Protein AF-A0A836VDX1-F1 (afdb_monomer)

Solvent-accessible surface area (backbone atoms only — not comparable to full-atom values): 5950 Å² total; per-residue (Å²): 135,83,80,80,76,72,56,68,69,60,54,52,54,52,52,54,51,53,51,50,50,51,52,53,50,52,52,50,53,50,51,51,52,53,52,51,53,61,46,52,55,50,50,53,54,52,50,51,50,51,51,53,50,52,53,51,50,51,52,51,51,50,53,49,49,52,52,50,52,54,53,55,55,39,70,43,74,70,26,41,50,48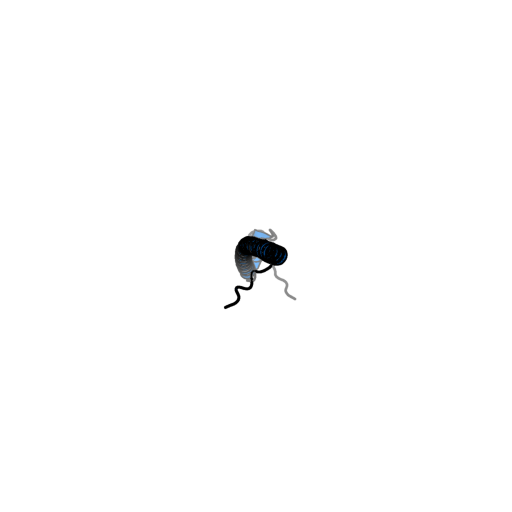,44,35,35,78,75,63,66,73,43,58,99,89,53,86,88,80,86,85,75,133

Sequence (102 aa):
MSEKVLPEHKKRQKMIREVLIGMITLLAIYQAGRSIYGSVERQMFLHQQEIALKQGESQAQEVNKELREGLSSYRSSDGIERLARERLNLAGPDEMIVRIGK

Mean predicted aligned error: 13.66 Å

Structure (mmCIF, N/CA/C/O backbone):
data_AF-A0A836VDX1-F1
#
_entry.id   AF-A0A836VDX1-F1
#
loop_
_atom_site.group_PDB
_atom_site.id
_atom_site.type_symbol
_atom_site.label_atom_id
_atom_site.label_alt_id
_atom_site.label_comp_id
_atom_site.label_asym_id
_atom_site.label_entity_id
_atom_site.label_seq_id
_atom_site.pdbx_PDB_ins_code
_atom_site.Cartn_x
_atom_site.Cartn_y
_atom_site.Cartn_z
_atom_site.occupancy
_atom_site.B_iso_or_equiv
_atom_site.auth_seq_id
_atom_site.auth_comp_id
_atom_site.auth_asym_id
_atom_site.auth_atom_id
_atom_site.pdbx_PDB_model_num
ATOM 1 N N . MET A 1 1 ? 53.972 -0.948 -49.694 1.00 42.31 1 MET A N 1
ATOM 2 C CA . MET A 1 1 ? 52.761 -0.820 -48.852 1.00 42.31 1 MET A CA 1
ATOM 3 C C . MET A 1 1 ? 51.567 -0.731 -49.787 1.00 42.31 1 MET A C 1
ATOM 5 O O . MET A 1 1 ? 51.389 0.297 -50.416 1.00 42.31 1 MET A O 1
ATOM 9 N N . SER A 1 2 ? 50.850 -1.837 -50.003 1.00 43.25 2 SER A N 1
ATOM 10 C CA . SER A 1 2 ? 49.717 -1.866 -50.937 1.00 43.25 2 SER A CA 1
ATOM 11 C C . SER A 1 2 ? 48.463 -1.427 -50.188 1.00 43.25 2 SER A C 1
ATOM 13 O O . SER A 1 2 ? 47.970 -2.141 -49.311 1.00 43.25 2 SER A O 1
ATOM 15 N N . GLU A 1 3 ? 48.011 -0.212 -50.479 1.00 54.34 3 GLU A N 1
ATOM 16 C CA . GLU A 1 3 ? 46.764 0.345 -49.978 1.00 54.34 3 GLU A CA 1
ATOM 17 C C . GLU A 1 3 ? 45.614 -0.506 -50.527 1.00 54.34 3 GLU A C 1
ATOM 19 O O . GLU A 1 3 ? 45.273 -0.456 -51.708 1.00 54.34 3 GLU A O 1
ATOM 24 N N . LYS A 1 4 ? 45.059 -1.382 -49.682 1.00 59.75 4 LYS A N 1
ATOM 25 C CA . LYS A 1 4 ? 43.893 -2.195 -50.036 1.00 59.75 4 LYS A CA 1
ATOM 26 C C . LYS A 1 4 ? 42.677 -1.276 -50.109 1.00 59.75 4 LYS A C 1
ATOM 28 O O . LYS A 1 4 ? 41.933 -1.139 -49.138 1.00 59.75 4 LYS A O 1
ATOM 33 N N . VAL A 1 5 ? 42.480 -0.648 -51.263 1.00 63.53 5 VAL A N 1
ATOM 34 C CA . VAL A 1 5 ? 41.268 0.109 -51.574 1.00 63.53 5 VAL A CA 1
ATOM 35 C C . VAL A 1 5 ? 40.097 -0.872 -51.561 1.00 63.53 5 VAL A C 1
ATOM 37 O O . VAL A 1 5 ? 39.947 -1.723 -52.437 1.00 63.53 5 VAL A O 1
ATOM 40 N N . LEU A 1 6 ? 39.300 -0.810 -50.493 1.00 61.91 6 LEU A N 1
ATOM 41 C CA . LEU A 1 6 ? 38.114 -1.643 -50.326 1.00 61.91 6 LEU A CA 1
ATOM 42 C C . LEU A 1 6 ? 37.129 -1.330 -51.467 1.00 61.91 6 LEU A C 1
ATOM 44 O O . LEU A 1 6 ? 36.815 -0.152 -51.659 1.00 61.91 6 LEU A O 1
ATOM 48 N N . PRO A 1 7 ? 36.607 -2.333 -52.195 1.00 68.81 7 PRO A N 1
ATOM 49 C CA . PRO A 1 7 ? 35.697 -2.076 -53.302 1.00 68.81 7 PRO A CA 1
ATOM 50 C C . PRO A 1 7 ? 34.402 -1.415 -52.795 1.00 68.81 7 PRO A C 1
ATOM 52 O O . PRO A 1 7 ? 33.882 -1.790 -51.741 1.00 68.81 7 PRO A O 1
ATOM 55 N N . GLU A 1 8 ? 33.884 -0.438 -53.546 1.00 71.88 8 GLU A N 1
ATOM 56 C CA . GLU A 1 8 ? 32.721 0.420 -53.223 1.00 71.88 8 GLU A CA 1
ATOM 57 C C . GLU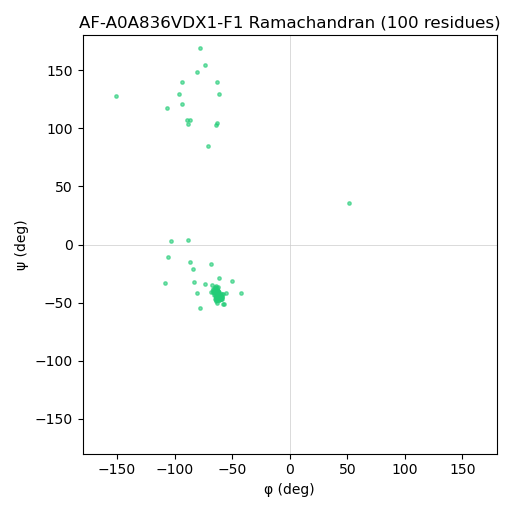 A 1 8 ? 31.532 -0.339 -52.596 1.00 71.88 8 GLU A C 1
ATOM 59 O O . GLU A 1 8 ? 30.955 0.096 -51.596 1.00 71.88 8 GLU A O 1
ATOM 64 N N . HIS A 1 9 ? 31.212 -1.530 -53.116 1.00 72.88 9 HIS A N 1
ATOM 65 C CA . HIS A 1 9 ? 30.115 -2.366 -52.617 1.00 72.88 9 HIS A CA 1
ATOM 66 C C . HIS A 1 9 ? 30.311 -2.828 -51.160 1.00 72.88 9 HIS A C 1
ATOM 68 O O . HIS A 1 9 ? 29.353 -2.843 -50.388 1.00 72.88 9 HIS A O 1
ATOM 74 N N . LYS A 1 10 ? 31.549 -3.138 -50.739 1.00 78.12 10 LYS A N 1
ATOM 75 C CA . LYS A 1 10 ? 31.857 -3.535 -49.352 1.00 78.12 10 LYS A CA 1
ATOM 76 C C . LYS A 1 10 ? 31.801 -2.351 -48.390 1.00 78.12 10 LYS A C 1
ATOM 78 O O . LYS A 1 10 ? 31.374 -2.528 -47.251 1.00 78.12 10 LYS A O 1
ATOM 83 N N . LYS A 1 11 ? 32.187 -1.147 -48.834 1.00 79.62 11 LYS A N 1
ATOM 84 C CA . LYS A 1 11 ? 32.045 0.082 -48.029 1.00 79.62 11 LYS A CA 1
ATOM 85 C C . LYS A 1 11 ? 30.573 0.411 -47.782 1.00 79.62 11 LYS A C 1
ATOM 87 O O . LYS A 1 11 ? 30.194 0.623 -46.633 1.00 79.62 11 LYS A O 1
ATOM 92 N N . ARG A 1 12 ? 29.736 0.366 -48.826 1.00 79.31 12 ARG A N 1
ATOM 93 C CA . ARG A 1 12 ? 28.280 0.564 -48.708 1.00 79.31 12 ARG A CA 1
ATOM 94 C C . ARG A 1 12 ? 27.630 -0.461 -47.779 1.00 79.31 12 ARG A C 1
ATOM 96 O O . ARG A 1 12 ? 26.865 -0.082 -46.900 1.00 79.31 12 ARG A O 1
ATOM 103 N N . GLN A 1 13 ? 27.979 -1.741 -47.915 1.00 85.00 13 GLN A N 1
ATOM 104 C CA . GLN A 1 13 ? 27.433 -2.799 -47.059 1.00 85.00 13 GLN A CA 1
ATOM 105 C C . GLN A 1 13 ? 27.820 -2.618 -45.582 1.00 85.00 13 GLN A C 1
ATOM 107 O O . GLN A 1 13 ? 26.992 -2.832 -44.697 1.00 85.00 13 GLN A O 1
ATOM 112 N N . LYS A 1 14 ? 29.057 -2.185 -45.304 1.00 86.75 14 LYS A N 1
ATOM 113 C CA . LYS A 1 14 ? 29.509 -1.884 -43.940 1.00 86.75 14 LYS A CA 1
ATOM 114 C C . LYS A 1 14 ? 28.761 -0.685 -43.347 1.00 86.75 14 LYS A C 1
ATOM 116 O O . LYS A 1 14 ? 28.284 -0.781 -42.223 1.00 86.75 14 LYS A O 1
ATOM 121 N N . MET A 1 15 ? 28.575 0.379 -44.129 1.00 88.50 15 MET A N 1
ATOM 122 C CA . MET A 1 15 ? 27.846 1.577 -43.702 1.00 88.50 15 MET A CA 1
ATOM 123 C C . MET A 1 15 ? 26.370 1.270 -43.391 1.00 88.50 15 MET A C 1
ATOM 125 O O . MET A 1 15 ? 25.864 1.665 -42.347 1.00 88.50 15 MET A O 1
ATOM 129 N N . ILE A 1 16 ? 25.692 0.490 -44.243 1.00 91.31 16 ILE A N 1
ATOM 130 C CA . ILE A 1 16 ? 24.302 0.054 -44.006 1.00 91.31 16 ILE A CA 1
ATOM 131 C C . ILE A 1 16 ? 24.203 -0.780 -42.724 1.00 91.31 16 ILE A C 1
ATOM 133 O O . ILE A 1 16 ? 23.284 -0.591 -41.928 1.00 91.31 16 ILE A O 1
ATOM 137 N N . ARG A 1 17 ? 25.162 -1.687 -42.495 1.00 90.62 17 ARG A N 1
ATOM 138 C CA . ARG A 1 17 ? 25.211 -2.498 -41.275 1.00 90.62 17 ARG A CA 1
ATOM 139 C C . ARG A 1 17 ? 25.390 -1.633 -40.027 1.00 90.62 17 ARG A C 1
ATOM 141 O O . ARG A 1 17 ? 24.710 -1.870 -39.037 1.00 90.62 17 ARG A O 1
ATOM 148 N N . GLU A 1 18 ? 26.282 -0.648 -40.068 1.00 91.62 18 GLU A N 1
ATOM 149 C CA . GLU A 1 18 ? 26.523 0.268 -38.947 1.00 91.62 18 GLU A CA 1
ATOM 150 C C . GLU A 1 18 ? 25.286 1.125 -38.639 1.00 91.62 18 GLU A C 1
ATOM 152 O O . GLU A 1 18 ? 24.902 1.245 -37.477 1.00 91.62 18 GLU A O 1
ATOM 157 N N . VAL A 1 19 ? 24.588 1.620 -39.667 1.00 93.50 19 VAL A N 1
ATOM 158 C CA . VAL A 1 19 ? 23.318 2.351 -39.505 1.00 93.50 19 VAL A CA 1
ATOM 159 C C . VAL A 1 19 ? 22.228 1.461 -38.902 1.00 93.50 19 VAL A C 1
ATOM 161 O O . VAL A 1 19 ? 21.525 1.893 -37.990 1.00 93.50 19 VAL A O 1
ATOM 164 N N . LEU A 1 20 ? 22.102 0.210 -39.356 1.00 94.31 20 LEU A N 1
ATOM 165 C CA . LEU A 1 20 ? 21.146 -0.751 -38.793 1.00 94.31 20 LEU A CA 1
ATOM 166 C C . LEU A 1 20 ? 21.434 -1.046 -37.320 1.00 94.31 20 LEU A C 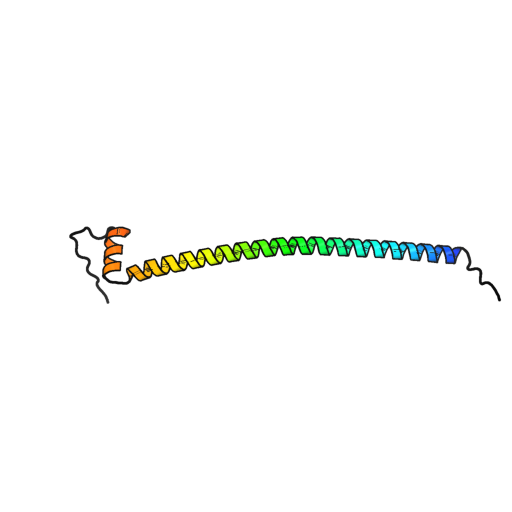1
ATOM 168 O O . LEU A 1 20 ? 20.514 -1.046 -36.504 1.00 94.31 20 LEU A O 1
ATOM 172 N N . ILE A 1 21 ? 22.704 -1.260 -36.968 1.00 94.00 21 ILE A N 1
ATOM 173 C CA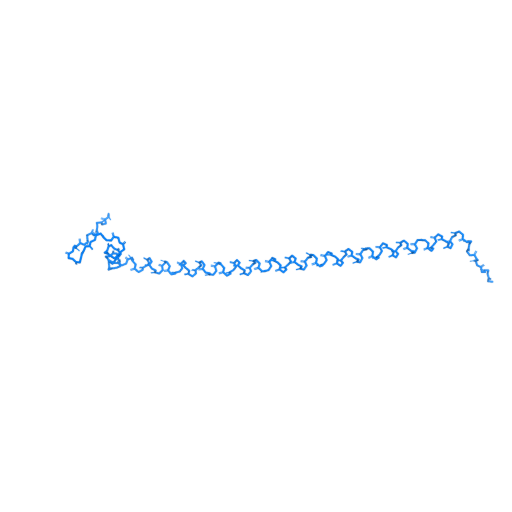 . ILE A 1 21 ? 23.115 -1.474 -35.576 1.00 94.00 21 ILE A CA 1
ATOM 174 C C . ILE A 1 21 ? 22.775 -0.241 -34.735 1.00 94.00 21 ILE A C 1
ATOM 176 O O . ILE A 1 21 ? 22.185 -0.384 -33.665 1.00 94.00 21 ILE A O 1
ATOM 180 N N . GLY A 1 22 ? 23.076 0.965 -35.225 1.00 94.19 22 GLY A N 1
ATOM 181 C CA . GLY A 1 22 ? 22.721 2.210 -34.543 1.00 94.19 22 GLY A CA 1
ATOM 182 C C . GLY A 1 22 ? 21.214 2.341 -34.317 1.00 94.19 22 GLY A C 1
ATOM 183 O O . GLY A 1 22 ? 20.780 2.636 -33.206 1.00 94.19 22 GLY A O 1
ATOM 184 N N . MET A 1 23 ? 20.405 2.036 -35.334 1.00 95.38 23 MET A N 1
ATOM 185 C CA . MET A 1 23 ? 18.946 2.116 -35.247 1.00 95.38 23 MET A CA 1
ATOM 186 C C . MET A 1 23 ? 18.370 1.123 -34.227 1.00 95.38 23 MET A C 1
ATOM 188 O O . MET A 1 23 ? 17.558 1.507 -33.387 1.00 95.38 23 MET A O 1
ATOM 192 N N . ILE A 1 24 ? 18.828 -0.133 -34.243 1.00 95.38 24 ILE A N 1
ATOM 193 C CA . ILE A 1 24 ? 18.412 -1.154 -33.266 1.00 95.38 24 ILE A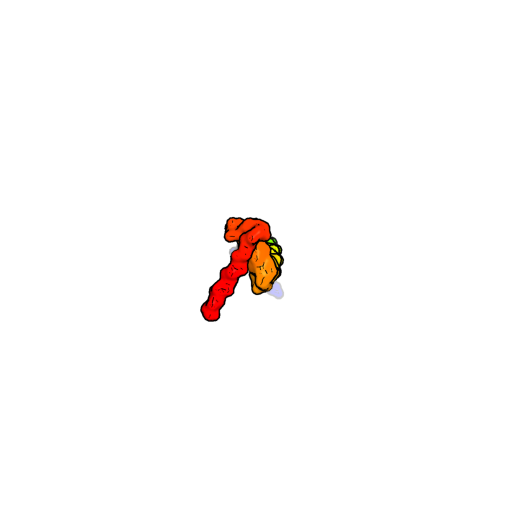 CA 1
ATOM 194 C C . ILE A 1 24 ? 18.828 -0.746 -31.848 1.00 95.38 24 ILE A C 1
ATOM 196 O O . ILE A 1 24 ? 18.053 -0.904 -30.906 1.00 95.38 24 ILE A O 1
ATOM 200 N N . THR A 1 25 ? 20.024 -0.176 -31.694 1.00 94.94 25 THR A N 1
ATOM 201 C CA . THR A 1 25 ? 20.536 0.270 -30.391 1.00 94.94 25 THR A CA 1
ATOM 202 C C . THR A 1 25 ? 19.684 1.406 -29.822 1.00 94.94 25 THR A C 1
ATOM 204 O O . THR A 1 25 ? 19.302 1.365 -28.654 1.00 94.94 25 THR A O 1
ATOM 207 N N . LEU A 1 26 ? 19.305 2.384 -30.650 1.00 95.50 26 LEU A N 1
ATOM 208 C CA . LEU A 1 26 ? 18.411 3.474 -30.245 1.00 95.50 26 LEU A CA 1
ATOM 209 C C . LEU A 1 26 ? 17.020 2.965 -29.850 1.00 95.50 26 LEU A C 1
ATOM 211 O O . LEU A 1 26 ? 16.472 3.400 -28.837 1.00 95.50 26 LEU A O 1
ATOM 215 N N . LEU A 1 27 ? 16.468 2.007 -30.601 1.00 95.62 27 LEU A N 1
ATOM 216 C CA . LEU A 1 27 ? 15.191 1.376 -30.261 1.00 95.62 27 LEU A CA 1
ATOM 217 C C . LEU A 1 27 ? 15.262 0.610 -28.935 1.00 95.62 27 LEU A C 1
ATOM 219 O O . LEU A 1 27 ? 14.326 0.684 -28.139 1.00 95.62 27 LEU A O 1
ATOM 223 N N . ALA A 1 28 ? 16.367 -0.089 -28.670 1.00 94.88 28 ALA A N 1
ATOM 224 C CA . ALA A 1 28 ? 16.571 -0.797 -27.410 1.00 94.88 28 ALA A CA 1
ATOM 225 C C . ALA A 1 28 ? 16.630 0.171 -26.218 1.00 94.88 28 ALA A C 1
ATOM 227 O O . ALA A 1 28 ? 15.961 -0.061 -25.210 1.00 94.88 28 ALA A O 1
ATOM 228 N N . ILE A 1 29 ? 17.356 1.287 -26.350 1.00 95.75 29 ILE A N 1
ATOM 229 C CA . ILE A 1 29 ? 17.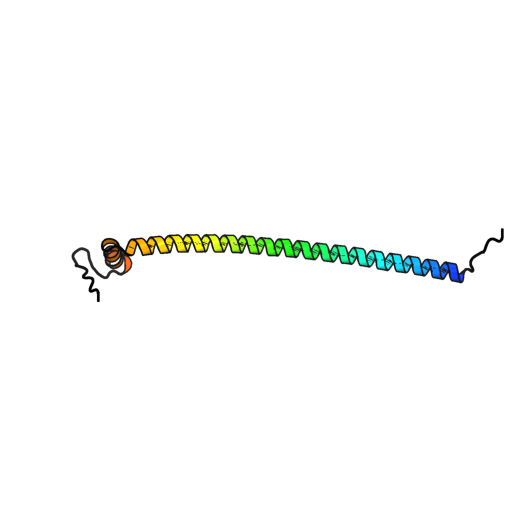426 2.333 -25.316 1.00 95.75 29 ILE A CA 1
ATOM 230 C C . ILE A 1 29 ? 16.040 2.939 -25.069 1.00 95.75 29 ILE A C 1
ATOM 232 O O . ILE A 1 29 ? 15.625 3.086 -23.919 1.00 95.75 29 ILE A O 1
ATOM 236 N N . TYR A 1 30 ? 15.296 3.243 -26.135 1.00 95.38 30 TYR A N 1
ATOM 237 C CA . TYR A 1 30 ? 13.942 3.779 -26.018 1.00 95.38 30 TYR A CA 1
ATOM 238 C C . TYR A 1 30 ? 12.997 2.809 -25.291 1.00 95.38 30 TYR A C 1
ATOM 240 O O . TYR A 1 30 ? 12.272 3.215 -24.380 1.00 95.38 30 TYR A O 1
ATOM 248 N N . GLN A 1 31 ? 13.029 1.519 -25.641 1.00 94.56 31 GLN A N 1
ATOM 249 C CA . GLN A 1 31 ? 12.211 0.510 -24.967 1.00 94.56 31 GLN A CA 1
ATOM 250 C C . GLN A 1 31 ? 12.601 0.328 -23.498 1.00 94.56 31 GLN A C 1
ATOM 252 O O . GLN A 1 31 ? 11.715 0.242 -22.646 1.00 94.56 31 GLN A O 1
ATOM 257 N N . ALA A 1 32 ? 13.898 0.332 -23.182 1.00 93.38 32 ALA A N 1
ATOM 258 C CA . ALA A 1 32 ? 14.373 0.271 -21.803 1.00 93.38 32 ALA A CA 1
ATOM 259 C C . ALA A 1 32 ? 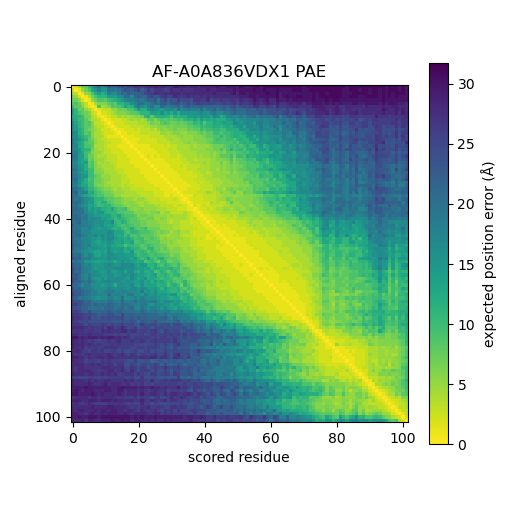13.858 1.466 -20.985 1.00 93.38 32 ALA A C 1
ATOM 261 O O . ALA A 1 32 ? 13.284 1.275 -19.913 1.00 93.38 32 ALA A O 1
ATOM 262 N N . GLY A 1 33 ? 13.964 2.684 -21.526 1.00 91.62 33 GLY A N 1
ATOM 263 C CA . GLY A 1 33 ? 13.440 3.892 -20.885 1.00 91.62 33 GLY A CA 1
ATOM 264 C C . GLY A 1 33 ? 11.930 3.824 -20.643 1.00 91.62 33 GLY A C 1
ATOM 265 O O . GLY A 1 33 ? 11.466 4.070 -19.529 1.00 91.62 33 GLY A O 1
ATOM 266 N N . ARG A 1 34 ? 11.159 3.404 -21.654 1.00 93.31 34 ARG A N 1
ATOM 267 C CA . ARG A 1 34 ? 9.703 3.227 -21.533 1.00 93.31 34 ARG A CA 1
ATOM 268 C C . ARG A 1 34 ? 9.334 2.187 -20.470 1.00 93.31 34 ARG A C 1
ATOM 270 O O . ARG A 1 34 ? 8.400 2.407 -19.701 1.00 93.31 34 ARG A O 1
ATOM 277 N N . SER A 1 35 ? 10.061 1.072 -20.412 1.00 90.44 35 SER A N 1
ATOM 278 C CA . SER A 1 35 ? 9.827 0.013 -19.426 1.00 90.44 35 SER A CA 1
ATOM 279 C C . SER A 1 35 ? 10.112 0.481 -18.000 1.00 90.44 35 SER A C 1
ATOM 281 O O . SER A 1 35 ? 9.347 0.166 -17.091 1.00 90.44 35 SER A O 1
ATOM 283 N N . ILE A 1 36 ? 11.189 1.247 -17.798 1.00 90.44 36 ILE A N 1
ATOM 284 C CA . ILE A 1 36 ? 11.534 1.811 -16.488 1.00 90.44 36 ILE A CA 1
ATOM 285 C C . ILE A 1 36 ? 10.447 2.789 -16.040 1.00 90.44 36 ILE A C 1
ATOM 287 O O . ILE A 1 36 ? 9.942 2.655 -14.928 1.00 90.44 36 ILE A O 1
ATOM 291 N N . TYR A 1 37 ? 10.023 3.705 -16.914 1.00 89.62 37 TYR A N 1
ATOM 292 C CA . TYR A 1 37 ? 8.975 4.677 -16.595 1.00 89.62 37 TYR A CA 1
ATOM 293 C C . TYR A 1 37 ? 7.670 3.995 -16.153 1.00 89.62 37 TYR A C 1
ATOM 295 O O . TYR A 1 37 ? 7.170 4.256 -15.060 1.00 89.62 37 TYR A O 1
ATOM 303 N N . GLY A 1 38 ? 7.181 3.028 -16.938 1.00 86.50 38 GLY A N 1
ATO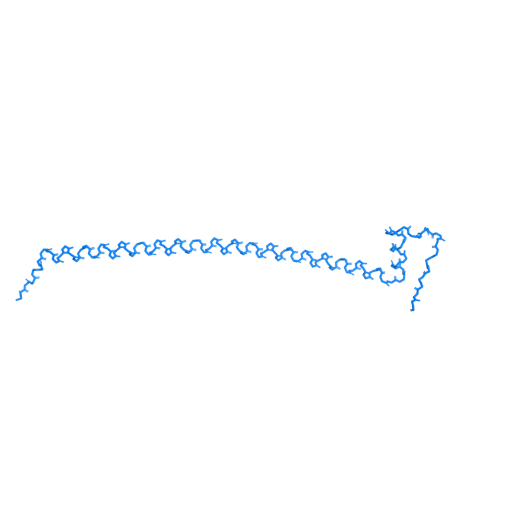M 304 C CA . GLY A 1 38 ? 5.973 2.273 -16.587 1.00 86.50 38 GLY A CA 1
ATOM 305 C C . GLY A 1 38 ? 6.137 1.349 -15.371 1.00 86.50 38 GLY A C 1
ATOM 306 O O . GLY A 1 38 ? 5.148 0.888 -14.800 1.00 86.50 38 GLY A O 1
ATOM 307 N N . SER A 1 39 ? 7.369 1.032 -14.963 1.00 86.94 39 SER A N 1
ATOM 308 C CA . SER A 1 39 ? 7.630 0.296 -13.722 1.00 86.94 39 SER A CA 1
ATOM 309 C C . SER A 1 39 ? 7.583 1.214 -12.504 1.00 86.94 39 SER A C 1
ATOM 311 O O . SER A 1 39 ? 7.010 0.832 -11.487 1.00 86.94 39 SER A O 1
ATOM 313 N N . VAL A 1 40 ? 8.150 2.419 -12.603 1.00 87.88 40 VAL A N 1
ATOM 314 C CA . VAL A 1 40 ? 8.145 3.408 -11.513 1.00 87.88 40 VAL A CA 1
ATOM 315 C C . VAL A 1 40 ? 6.721 3.857 -11.202 1.00 87.88 40 VAL A C 1
ATOM 317 O O . VAL A 1 40 ? 6.323 3.853 -10.041 1.00 87.88 40 VAL A O 1
ATOM 320 N N . GLU A 1 41 ? 5.923 4.155 -12.228 1.00 87.56 41 GLU A N 1
ATOM 321 C CA . GLU A 1 41 ? 4.519 4.546 -12.055 1.00 87.56 41 GLU A CA 1
ATOM 322 C C . GLU A 1 41 ? 3.712 3.457 -11.328 1.00 87.56 41 GLU A C 1
ATOM 324 O O . GLU A 1 41 ? 3.014 3.731 -10.349 1.00 87.56 41 GLU A O 1
ATOM 329 N N . ARG A 1 42 ? 3.882 2.191 -11.734 1.00 88.81 42 ARG A N 1
ATOM 330 C CA . ARG A 1 42 ? 3.246 1.052 -11.056 1.00 88.81 42 ARG A CA 1
ATOM 331 C C . ARG A 1 42 ? 3.716 0.891 -9.616 1.00 88.81 42 ARG A C 1
ATOM 333 O O . ARG A 1 42 ? 2.891 0.614 -8.752 1.00 88.81 42 ARG A O 1
ATOM 340 N N . GLN A 1 43 ? 5.007 1.066 -9.341 1.00 88.62 43 GLN A N 1
ATOM 341 C CA . GLN A 1 43 ? 5.530 0.985 -7.976 1.00 88.62 43 GLN A CA 1
ATOM 342 C C . GLN A 1 43 ? 4.964 2.092 -7.086 1.00 88.62 43 GLN A C 1
ATOM 344 O O . GLN A 1 43 ? 4.557 1.804 -5.964 1.00 88.62 43 GLN A O 1
ATOM 349 N N . MET A 1 44 ? 4.863 3.327 -7.585 1.00 90.06 44 MET A N 1
ATOM 350 C CA . MET A 1 44 ? 4.243 4.421 -6.833 1.00 90.06 44 MET A CA 1
ATOM 351 C C . MET A 1 44 ? 2.767 4.138 -6.539 1.00 90.06 44 MET A C 1
ATOM 353 O O . MET A 1 44 ? 2.330 4.310 -5.403 1.00 90.06 44 MET A O 1
ATOM 357 N N . PHE A 1 45 ? 2.012 3.651 -7.525 1.00 91.94 45 PHE A N 1
ATOM 358 C CA . PHE A 1 45 ? 0.602 3.306 -7.343 1.00 91.94 45 PHE A CA 1
ATOM 359 C C . PHE A 1 45 ? 0.394 2.166 -6.334 1.00 91.94 45 PHE A C 1
ATOM 361 O O . PHE A 1 45 ? -0.470 2.256 -5.462 1.00 91.94 45 PHE A O 1
ATOM 368 N N . LEU A 1 46 ? 1.204 1.106 -6.416 1.00 91.88 46 LEU A N 1
ATOM 369 C CA . LEU A 1 46 ? 1.148 -0.008 -5.466 1.00 91.88 46 LEU A CA 1
ATOM 370 C C . LEU A 1 46 ? 1.528 0.437 -4.052 1.00 91.88 46 LEU A C 1
ATOM 372 O O . LEU A 1 46 ? 0.874 0.038 -3.093 1.00 91.88 46 LEU A O 1
ATOM 376 N N . HIS A 1 47 ? 2.533 1.301 -3.920 1.00 93.25 47 HIS A N 1
ATOM 377 C CA . HIS A 1 47 ? 2.938 1.827 -2.622 1.00 93.25 47 HIS A CA 1
ATOM 378 C C . HIS A 1 47 ? 1.848 2.700 -1.988 1.00 93.25 47 HIS A C 1
ATOM 380 O O . HIS A 1 47 ? 1.573 2.583 -0.797 1.00 93.25 47 HIS A O 1
ATOM 386 N N . GLN A 1 48 ? 1.165 3.531 -2.780 1.00 92.75 48 GLN A N 1
ATOM 387 C CA . GLN A 1 48 ? 0.020 4.300 -2.289 1.00 92.75 48 GLN A CA 1
ATOM 388 C C . GLN A 1 48 ? -1.126 3.396 -1.822 1.00 92.75 48 GLN A C 1
ATOM 390 O O . GLN A 1 48 ? -1.708 3.649 -0.768 1.00 92.75 48 GLN A O 1
ATOM 395 N N . GLN A 1 49 ? -1.423 2.322 -2.561 1.00 93.62 49 GLN A N 1
ATOM 396 C CA . GLN A 1 49 ? -2.413 1.335 -2.123 1.00 93.62 49 GLN A CA 1
ATOM 397 C C . GLN A 1 49 ? -2.003 0.651 -0.819 1.00 93.62 49 GLN A C 1
ATOM 399 O O . GLN A 1 49 ? -2.837 0.492 0.067 1.00 93.62 49 GLN A O 1
ATOM 404 N N . GLU A 1 50 ? -0.729 0.284 -0.672 1.00 94.12 50 GLU A N 1
ATOM 405 C CA . GLU A 1 50 ? -0.205 -0.311 0.558 1.00 94.12 50 GLU A CA 1
ATOM 406 C C . GLU A 1 50 ? -0.378 0.630 1.759 1.00 94.12 50 GLU A C 1
ATOM 408 O O . GLU A 1 50 ? -0.814 0.197 2.825 1.00 94.12 50 GLU A O 1
ATOM 413 N N . ILE A 1 51 ? -0.085 1.924 1.589 1.00 94.75 51 ILE A N 1
ATOM 414 C CA . ILE A 1 51 ? -0.282 2.933 2.637 1.00 94.75 51 ILE A CA 1
ATOM 415 C C . ILE A 1 51 ? -1.761 3.022 3.027 1.00 94.75 51 ILE A C 1
ATOM 417 O O . ILE A 1 51 ? -2.077 2.991 4.216 1.00 94.75 51 ILE A O 1
ATOM 421 N N . ALA A 1 52 ? -2.664 3.099 2.048 1.00 94.00 52 ALA A N 1
ATOM 422 C CA . ALA A 1 52 ? -4.101 3.171 2.306 1.00 94.00 52 ALA A CA 1
ATOM 423 C C . ALA A 1 52 ? -4.619 1.914 3.030 1.00 94.00 52 ALA A C 1
ATOM 425 O O . ALA A 1 52 ? -5.381 2.019 3.990 1.00 94.00 52 ALA A O 1
ATOM 426 N N . LEU A 1 53 ? -4.156 0.729 2.620 1.00 95.38 53 LEU A N 1
ATOM 427 C CA . LEU A 1 53 ? -4.470 -0.543 3.274 1.00 95.38 53 LEU A CA 1
ATOM 428 C C . LEU A 1 53 ? -3.981 -0.573 4.724 1.00 95.38 53 LEU A C 1
ATOM 430 O O . LEU A 1 53 ? -4.753 -0.928 5.609 1.00 95.38 53 LEU A O 1
ATOM 434 N N . LYS A 1 54 ? -2.740 -0.147 4.984 1.00 95.44 54 LYS A N 1
ATOM 435 C CA . LYS A 1 54 ? -2.181 -0.069 6.344 1.00 95.44 54 LYS A CA 1
ATOM 436 C C . LYS A 1 54 ? -2.948 0.902 7.237 1.00 95.44 54 LYS A C 1
ATOM 438 O O . LYS A 1 54 ? -3.181 0.606 8.406 1.00 95.44 54 LYS A O 1
ATOM 443 N N . GLN A 1 55 ? -3.358 2.049 6.699 1.00 95.25 55 GLN A N 1
ATOM 444 C CA . GLN A 1 55 ? -4.192 3.001 7.435 1.00 95.25 55 GLN A CA 1
ATOM 445 C C . GLN A 1 55 ? -5.557 2.394 7.777 1.00 95.25 55 GLN A C 1
ATOM 447 O O . GLN A 1 55 ? -5.983 2.468 8.929 1.00 95.25 55 GLN A O 1
ATOM 452 N N . GLY A 1 56 ? -6.206 1.735 6.812 1.00 93.69 56 GLY A N 1
ATOM 453 C CA . GLY A 1 56 ? -7.475 1.042 7.040 1.00 93.69 56 GLY A CA 1
ATOM 454 C C . GLY A 1 56 ? -7.358 -0.099 8.054 1.00 93.69 56 GLY A C 1
ATOM 455 O O . GLY A 1 56 ? -8.215 -0.241 8.923 1.00 93.69 56 GLY A O 1
ATOM 456 N N . GLU A 1 57 ? -6.276 -0.879 7.996 1.00 95.38 57 GLU A N 1
ATOM 457 C CA . GLU A 1 57 ? -5.991 -1.931 8.974 1.00 95.38 57 GLU A CA 1
ATOM 458 C C . GLU A 1 57 ? -5.832 -1.351 10.385 1.00 95.38 57 GLU A C 1
ATOM 460 O O . GLU A 1 57 ? -6.470 -1.839 11.317 1.00 95.38 57 GLU A O 1
ATOM 465 N N . SER A 1 58 ? -5.041 -0.286 10.544 1.00 95.56 58 SER A N 1
ATOM 466 C CA . SER A 1 58 ? -4.854 0.374 11.840 1.00 95.56 58 SER A CA 1
ATOM 467 C C . SER A 1 58 ? -6.176 0.887 12.407 1.00 95.56 58 SER A C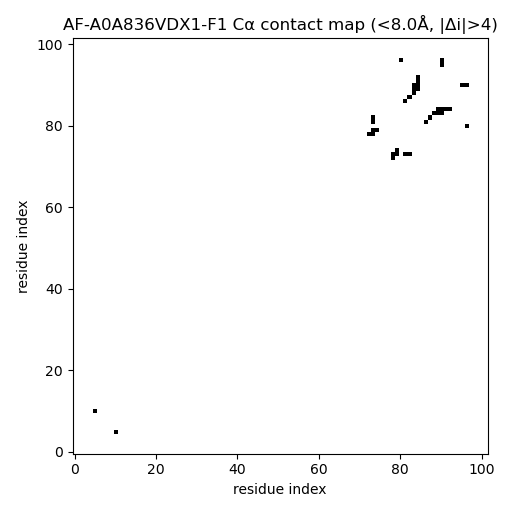 1
ATOM 469 O O . SER A 1 58 ? -6.459 0.678 13.585 1.00 95.56 58 SER A O 1
ATOM 471 N N . GLN A 1 59 ? -7.010 1.513 11.574 1.00 94.56 59 GLN A N 1
ATOM 472 C CA . GLN A 1 59 ? -8.321 2.003 11.993 1.00 94.56 59 GLN A CA 1
ATOM 473 C C . GLN A 1 59 ? -9.240 0.850 12.420 1.00 94.56 59 GLN A C 1
ATOM 475 O O . GLN A 1 59 ? -9.905 0.924 13.451 1.00 94.56 59 GLN A O 1
ATOM 480 N N . ALA A 1 60 ? -9.253 -0.253 11.669 1.00 93.00 60 ALA A N 1
ATOM 481 C CA . ALA A 1 60 ? -10.034 -1.433 12.024 1.00 93.00 60 ALA A CA 1
ATOM 482 C C . ALA A 1 60 ? -9.543 -2.086 13.328 1.00 93.00 60 ALA A C 1
ATOM 484 O O . ALA A 1 60 ? -10.353 -2.571 14.120 1.00 93.00 60 ALA A O 1
ATOM 485 N N . GLN A 1 61 ? -8.231 -2.102 13.577 1.00 95.44 61 GLN A N 1
ATOM 486 C CA . GLN A 1 61 ? -7.660 -2.596 14.831 1.00 95.44 61 GLN A CA 1
ATOM 487 C C . GLN A 1 61 ? -8.041 -1.711 16.021 1.00 95.44 61 GLN A C 1
ATOM 489 O O . GLN A 1 61 ? -8.379 -2.242 17.080 1.00 95.44 61 GLN A O 1
ATOM 494 N N . GLU A 1 62 ? -8.034 -0.391 15.849 1.00 95.06 62 GLU A N 1
ATOM 495 C CA . GLU A 1 62 ? -8.457 0.565 16.874 1.00 95.06 62 GLU A CA 1
ATOM 496 C C . GLU A 1 62 ? -9.939 0.388 17.221 1.00 95.06 62 GLU A C 1
ATOM 498 O O . GLU A 1 62 ? -10.270 0.148 18.381 1.00 95.06 62 GLU A O 1
ATOM 503 N N . VAL A 1 63 ? -10.816 0.342 16.214 1.00 92.88 63 VAL A N 1
ATOM 504 C CA . VAL A 1 63 ? -12.250 0.072 16.414 1.00 92.88 63 VAL A CA 1
ATOM 505 C C . VAL A 1 63 ? -12.473 -1.284 17.088 1.00 92.88 63 VAL A C 1
ATOM 507 O O . VAL A 1 63 ? -13.276 -1.404 18.011 1.00 92.88 63 VAL A O 1
ATOM 510 N N . ASN A 1 64 ? -11.741 -2.326 16.684 1.00 93.06 64 ASN A N 1
ATOM 511 C CA . ASN A 1 64 ? -11.835 -3.633 17.338 1.00 93.06 64 ASN A CA 1
ATOM 512 C C . ASN A 1 64 ? -11.386 -3.588 18.800 1.00 93.06 64 ASN A C 1
ATOM 514 O O . ASN A 1 64 ? -11.974 -4.274 19.641 1.00 93.06 64 ASN A O 1
ATOM 518 N N . LYS A 1 65 ? -10.352 -2.806 19.119 1.00 93.19 65 LYS A N 1
ATOM 519 C CA . LYS A 1 65 ? -9.900 -2.605 20.495 1.00 93.19 65 LYS A CA 1
ATOM 520 C C . LYS A 1 65 ? -10.981 -1.901 21.314 1.00 93.19 65 LYS A C 1
ATOM 522 O O . LYS A 1 65 ? -11.338 -2.417 22.370 1.00 93.19 65 LYS A O 1
ATOM 527 N N . GLU A 1 66 ? -11.556 -0.815 20.803 1.00 89.19 66 GLU A N 1
ATOM 528 C CA . GLU A 1 66 ? -12.647 -0.086 21.461 1.00 89.19 66 GLU A CA 1
ATOM 529 C C . GLU A 1 66 ? -13.874 -0.972 21.697 1.00 89.19 66 GLU A C 1
ATOM 531 O O . GLU A 1 66 ? -14.403 -1.028 22.805 1.00 89.19 66 GLU A O 1
ATOM 536 N N . LEU A 1 67 ? -14.304 -1.733 20.688 1.00 87.44 67 LEU A N 1
ATOM 537 C CA . LEU A 1 67 ? -15.424 -2.666 20.820 1.00 87.44 67 LEU A CA 1
ATOM 538 C C . LEU A 1 67 ? -15.124 -3.763 21.844 1.00 87.44 67 LEU A C 1
ATOM 540 O O . LEU A 1 67 ? -15.995 -4.136 22.631 1.00 87.44 67 LEU A O 1
ATOM 544 N N . ARG A 1 68 ? -13.892 -4.281 21.866 1.00 87.69 68 ARG A N 1
ATOM 545 C CA . ARG A 1 68 ? -13.465 -5.294 22.835 1.00 87.69 68 ARG A CA 1
ATOM 546 C C . ARG A 1 68 ? -13.433 -4.742 24.259 1.00 87.69 68 ARG A C 1
ATOM 548 O O . ARG A 1 68 ? -13.815 -5.464 25.179 1.00 87.69 68 ARG A O 1
ATOM 555 N N . GLU A 1 69 ? -12.997 -3.502 24.447 1.00 85.12 69 GLU A N 1
ATOM 556 C CA . GLU A 1 69 ? -13.038 -2.799 25.734 1.00 85.12 69 GLU A CA 1
ATOM 557 C C . GLU A 1 69 ? -14.482 -2.492 26.161 1.00 85.12 69 GLU A C 1
ATOM 559 O O . GLU A 1 69 ? -14.858 -2.733 27.308 1.00 85.12 69 GLU A O 1
ATOM 564 N N . GLY A 1 70 ? -15.339 -2.085 25.224 1.00 80.31 70 GLY A N 1
ATOM 565 C CA . GLY A 1 70 ? -16.772 -1.930 25.459 1.00 80.31 70 GLY A CA 1
ATOM 566 C C . GLY A 1 70 ? -17.413 -3.239 25.922 1.00 80.31 70 GLY A C 1
ATOM 567 O O . GLY A 1 70 ? -18.045 -3.288 26.974 1.00 80.31 70 GLY A O 1
ATOM 568 N N . LEU A 1 71 ? -17.187 -4.339 25.201 1.00 79.31 71 LEU A N 1
ATOM 569 C CA . LEU A 1 71 ? -17.704 -5.661 25.563 1.00 79.31 71 LEU A CA 1
ATOM 570 C C . LEU A 1 71 ? -17.129 -6.191 26.881 1.00 79.31 71 LEU A C 1
ATOM 572 O O . LEU A 1 71 ? -17.844 -6.858 27.629 1.00 79.31 71 LEU A O 1
ATOM 576 N N . SER A 1 72 ? -15.857 -5.921 27.186 1.00 77.50 72 SER A N 1
ATOM 577 C CA . SER A 1 72 ? -15.266 -6.332 28.462 1.00 77.50 72 SER A CA 1
ATOM 578 C C . SER A 1 72 ? -15.882 -5.570 29.637 1.00 77.50 72 SER A C 1
ATOM 580 O O . SER A 1 72 ? -16.118 -6.181 30.680 1.00 77.50 72 SER A O 1
ATOM 582 N N . SER A 1 73 ? -16.243 -4.295 29.451 1.00 72.38 73 SER A N 1
ATOM 583 C CA . SER A 1 73 ? -16.964 -3.505 30.457 1.00 72.38 73 SER A CA 1
ATOM 584 C C . SER A 1 73 ? -18.334 -4.100 30.806 1.00 72.38 73 SER A C 1
ATOM 586 O O . SER A 1 73 ? -18.774 -4.007 31.949 1.00 72.38 73 SER A O 1
ATOM 588 N N . TYR A 1 74 ? -18.965 -4.799 29.857 1.00 72.12 74 TYR A N 1
ATOM 589 C CA . TYR A 1 74 ? -20.251 -5.474 30.035 1.00 72.12 74 TYR A CA 1
ATOM 590 C C . TYR A 1 74 ? -20.140 -6.911 30.568 1.00 72.12 74 TYR A C 1
ATOM 592 O O . TYR A 1 74 ? -21.153 -7.592 30.674 1.00 72.12 74 TYR A O 1
ATOM 600 N N . ARG A 1 75 ? -18.940 -7.416 30.897 1.00 72.38 75 ARG A N 1
ATOM 601 C CA . ARG A 1 75 ? -18.777 -8.763 31.488 1.00 72.38 75 ARG A CA 1
ATOM 602 C C . ARG A 1 75 ? -18.964 -8.806 33.005 1.00 72.38 75 ARG A C 1
ATOM 604 O O . ARG A 1 75 ? -19.196 -9.890 33.540 1.00 72.38 75 ARG A O 1
ATOM 611 N N . SER A 1 76 ? -18.832 -7.679 33.703 1.00 75.62 76 SER A N 1
ATOM 612 C CA . SER A 1 76 ? -19.115 -7.600 35.142 1.00 75.62 76 SER A CA 1
ATOM 613 C C . SER A 1 76 ? -20.627 -7.641 35.390 1.00 75.62 76 SER A C 1
ATOM 615 O O . SER A 1 76 ? -21.400 -7.260 34.516 1.00 75.62 76 SER A O 1
ATOM 617 N N . SER A 1 77 ? -21.073 -8.088 36.569 1.00 74.50 77 SER A N 1
ATOM 618 C CA . SER A 1 77 ? -22.511 -8.121 36.900 1.00 74.50 77 SER A CA 1
ATOM 619 C C . SER A 1 77 ? -23.176 -6.749 36.741 1.00 74.50 77 SER A C 1
ATOM 621 O O . SER A 1 77 ? -24.245 -6.656 36.151 1.00 74.50 77 SER A O 1
ATOM 623 N N . ASP A 1 78 ? -22.481 -5.698 37.175 1.00 77.25 78 ASP A N 1
ATOM 624 C CA . ASP A 1 78 ? -22.911 -4.301 37.058 1.00 77.25 78 ASP A CA 1
ATOM 625 C C . ASP A 1 78 ? -22.958 -3.836 35.588 1.00 77.25 78 ASP A C 1
ATOM 627 O O . ASP A 1 78 ? -23.889 -3.166 35.149 1.00 77.25 78 ASP A O 1
ATOM 631 N N . GLY A 1 79 ? -21.998 -4.281 34.770 1.00 76.06 79 GLY A N 1
ATOM 632 C CA . GLY A 1 79 ? -21.988 -4.034 33.329 1.00 76.06 79 GLY A CA 1
ATOM 633 C C . GLY A 1 79 ? -23.132 -4.735 32.590 1.00 76.06 79 GLY A C 1
ATOM 634 O O . GLY A 1 79 ? -23.755 -4.132 31.720 1.00 76.06 79 GLY A O 1
ATOM 635 N N . ILE A 1 80 ? -23.448 -5.983 32.945 1.00 79.06 80 ILE A N 1
ATOM 636 C CA . ILE A 1 80 ? -24.584 -6.726 32.371 1.00 79.06 80 ILE A CA 1
ATOM 637 C C . ILE A 1 80 ? -25.902 -6.031 32.716 1.00 79.06 80 ILE A C 1
ATOM 639 O O . ILE A 1 80 ? -26.770 -5.903 31.852 1.00 79.06 80 ILE A O 1
ATOM 643 N N . GLU A 1 81 ? -26.043 -5.555 33.952 1.00 79.38 81 GLU A N 1
ATOM 644 C CA . GLU A 1 81 ? -27.216 -4.800 34.377 1.00 79.38 81 GLU A CA 1
ATOM 645 C C . GLU A 1 81 ? -27.348 -3.490 33.593 1.00 79.38 81 GLU A C 1
ATOM 647 O O . GLU A 1 81 ? -28.398 -3.224 33.005 1.00 79.38 81 GLU A O 1
ATOM 652 N N . ARG A 1 82 ? -26.256 -2.728 33.465 1.00 79.81 82 ARG A N 1
ATOM 653 C CA . ARG A 1 82 ? -26.226 -1.510 32.645 1.00 79.81 82 ARG A CA 1
ATOM 654 C C . ARG A 1 82 ? -26.591 -1.778 31.184 1.00 79.81 82 ARG A C 1
ATOM 656 O O . ARG A 1 82 ? -27.373 -1.032 30.604 1.00 79.81 82 ARG A O 1
ATOM 663 N N . LEU A 1 83 ? -26.084 -2.861 30.590 1.00 80.44 83 LEU A N 1
ATOM 664 C CA . LEU A 1 83 ? -26.415 -3.263 29.219 1.00 80.44 83 LEU A CA 1
ATOM 665 C C . LEU A 1 83 ? -27.911 -3.578 29.065 1.00 80.44 83 LEU A C 1
ATOM 667 O O . LEU A 1 83 ? -28.553 -3.117 28.119 1.00 80.44 83 LEU A O 1
ATOM 671 N N . ALA A 1 84 ? -28.464 -4.355 29.994 1.00 80.56 84 ALA A N 1
ATOM 672 C CA . ALA A 1 84 ? -29.861 -4.761 29.965 1.00 80.56 84 ALA A CA 1
ATOM 673 C C . ALA A 1 84 ? -30.818 -3.569 30.127 1.00 80.56 84 ALA A C 1
ATOM 675 O O . ALA A 1 84 ? -31.835 -3.521 29.438 1.00 80.56 84 ALA A O 1
ATOM 676 N N . ARG A 1 85 ? -30.468 -2.587 30.965 1.00 83.00 85 ARG A N 1
ATOM 677 C CA . ARG A 1 85 ? -31.270 -1.373 31.184 1.00 83.00 85 ARG A CA 1
ATOM 678 C C . ARG A 1 85 ? -31.107 -0.349 30.059 1.00 83.00 85 ARG A C 1
ATOM 680 O O . ARG A 1 85 ? -32.087 0.049 29.447 1.00 83.00 85 ARG A O 1
ATOM 687 N N . GLU A 1 86 ? -29.876 0.053 29.742 1.00 80.88 86 GLU A N 1
ATOM 688 C CA . GLU A 1 86 ? -29.613 1.204 28.861 1.00 80.88 86 GLU A CA 1
ATOM 689 C C . GLU A 1 86 ? -29.668 0.869 27.367 1.00 80.88 86 GLU A C 1
ATOM 691 O O . GLU A 1 86 ? -29.996 1.729 26.550 1.00 80.88 86 GLU A O 1
ATOM 696 N N . ARG A 1 87 ? -29.289 -0.355 26.976 1.00 78.62 87 ARG A N 1
ATOM 697 C CA . ARG A 1 87 ? -29.151 -0.729 25.555 1.00 78.62 87 ARG A CA 1
ATOM 698 C C . ARG A 1 87 ? -30.239 -1.668 25.070 1.00 78.62 87 ARG A C 1
ATOM 700 O O . ARG A 1 87 ? -30.602 -1.602 23.901 1.00 78.62 87 ARG A O 1
ATOM 707 N N . LEU A 1 88 ? -30.731 -2.540 25.945 1.00 81.75 88 LEU A N 1
ATOM 708 C CA . LEU A 1 88 ? -31.739 -3.542 25.597 1.00 81.75 88 LEU A CA 1
ATOM 709 C C . LEU A 1 88 ? -33.133 -3.197 26.135 1.00 81.75 88 LEU A C 1
ATOM 711 O O . LEU A 1 88 ? -34.102 -3.823 25.718 1.00 81.75 88 LEU A O 1
ATOM 715 N N . ASN A 1 89 ? -33.232 -2.195 27.018 1.00 81.56 89 ASN A N 1
ATOM 716 C CA . ASN A 1 89 ? -34.478 -1.726 27.627 1.00 81.56 89 ASN A CA 1
ATOM 717 C C . ASN A 1 89 ? -35.305 -2.869 28.255 1.00 81.56 89 ASN A C 1
ATOM 719 O O . ASN A 1 89 ? -36.531 -2.891 28.178 1.00 81.56 89 ASN A O 1
ATOM 723 N N . LEU A 1 90 ? -34.606 -3.853 28.830 1.00 82.12 90 LEU A N 1
ATOM 724 C CA . LEU A 1 90 ? -35.174 -5.086 29.383 1.00 82.12 90 LEU A CA 1
ATOM 725 C C . LEU A 1 90 ? -35.619 -4.944 30.841 1.00 82.12 90 LEU A C 1
ATOM 727 O O . LEU A 1 90 ? -36.301 -5.835 31.338 1.00 82.12 90 LEU A O 1
ATOM 731 N N . ALA A 1 91 ? -35.192 -3.883 31.530 1.00 78.94 91 ALA A N 1
ATOM 732 C CA . ALA A 1 91 ? -35.563 -3.618 32.915 1.00 78.94 91 ALA A CA 1
ATOM 733 C C . ALA A 1 91 ? -35.561 -2.107 33.213 1.00 78.94 91 ALA A C 1
ATOM 735 O O . ALA A 1 91 ? -34.560 -1.426 32.975 1.00 78.94 91 ALA A O 1
ATOM 736 N N . GLY A 1 92 ? -36.658 -1.586 33.759 1.00 77.00 92 GLY A N 1
ATOM 737 C CA . GLY A 1 92 ? -36.791 -0.212 34.257 1.00 77.00 92 GLY A CA 1
ATOM 738 C C . GLY A 1 92 ? -36.133 -0.004 35.633 1.00 77.00 92 GLY A C 1
ATOM 739 O O . GLY A 1 92 ? -35.769 -0.986 36.271 1.00 77.00 92 GLY A O 1
ATOM 740 N N . PRO A 1 93 ? -35.977 1.245 36.120 1.00 75.00 93 PRO A N 1
ATOM 741 C CA . PRO A 1 93 ? -35.156 1.596 37.295 1.00 75.00 93 PRO A CA 1
ATOM 742 C C . PRO A 1 93 ? -35.411 0.768 38.563 1.00 75.00 93 PRO A C 1
ATOM 744 O O . PRO A 1 93 ? -34.476 0.510 39.315 1.00 75.00 93 PRO A O 1
ATOM 747 N N . ASP A 1 94 ? -36.649 0.309 38.755 1.00 79.06 94 ASP A N 1
ATOM 748 C CA . ASP A 1 94 ? -37.095 -0.422 39.947 1.00 79.06 94 ASP A CA 1
ATOM 749 C C . ASP A 1 94 ? -37.234 -1.943 39.725 1.00 79.06 94 ASP A C 1
ATOM 751 O O . ASP A 1 94 ? -37.661 -2.678 40.615 1.00 79.06 94 ASP A O 1
ATOM 755 N N . GLU A 1 95 ? -36.890 -2.445 38.536 1.00 78.81 95 GLU A N 1
ATOM 756 C CA . GLU A 1 95 ? -37.008 -3.864 38.182 1.00 78.81 95 GLU A CA 1
ATOM 757 C C . GLU A 1 95 ? -35.697 -4.615 38.441 1.00 78.81 95 GLU A C 1
ATOM 759 O O . GLU A 1 95 ? -34.615 -4.107 38.160 1.00 78.81 95 GLU A O 1
ATOM 764 N N . MET A 1 96 ? -35.773 -5.840 38.968 1.00 73.88 96 MET A N 1
ATOM 765 C CA . MET A 1 96 ? -34.603 -6.643 39.345 1.00 73.88 96 MET A CA 1
ATOM 766 C C . MET A 1 96 ? -34.218 -7.632 38.240 1.00 73.88 96 MET A C 1
ATOM 768 O O . MET A 1 96 ? -35.047 -8.417 37.782 1.00 73.88 96 MET A O 1
ATOM 772 N N . ILE A 1 97 ? -32.941 -7.648 37.853 1.00 77.69 97 ILE A N 1
ATOM 773 C CA . ILE A 1 97 ? -32.418 -8.574 36.841 1.00 77.69 97 ILE A CA 1
ATOM 774 C C . ILE A 1 97 ? -31.859 -9.823 37.520 1.00 77.69 97 ILE A C 1
ATOM 776 O O . ILE A 1 97 ? -30.915 -9.750 38.304 1.00 77.69 97 ILE A O 1
ATOM 780 N N . VAL A 1 98 ? -32.407 -10.992 37.180 1.00 75.50 98 VAL A N 1
ATOM 781 C CA . VAL A 1 98 ? -31.951 -12.281 37.717 1.00 75.50 98 VAL A CA 1
ATOM 782 C C . VAL A 1 98 ? -31.188 -13.051 36.644 1.00 75.50 98 VAL A C 1
ATOM 784 O O . VAL A 1 98 ? -31.739 -13.429 35.611 1.00 75.50 98 VAL A O 1
ATOM 787 N N . ARG A 1 99 ? -29.902 -13.317 36.896 1.00 71.62 99 ARG A N 1
ATOM 788 C CA . ARG A 1 99 ? -29.062 -14.132 36.010 1.00 71.62 99 ARG A CA 1
ATOM 789 C C . ARG A 1 99 ? -29.155 -15.606 36.404 1.00 71.62 99 ARG A C 1
ATOM 791 O O . ARG A 1 99 ? -28.553 -16.015 37.392 1.00 71.62 99 ARG A O 1
ATOM 798 N N . ILE A 1 100 ? -29.847 -16.417 35.606 1.00 78.25 100 ILE A N 1
ATOM 799 C CA . ILE A 1 100 ? -29.883 -17.876 35.787 1.00 78.25 100 ILE A CA 1
ATOM 800 C C . ILE A 1 100 ? -28.712 -18.485 35.004 1.00 78.25 100 ILE A C 1
ATOM 802 O O . ILE A 1 100 ? -28.736 -18.543 33.776 1.00 78.25 100 ILE A O 1
ATOM 806 N N . GLY A 1 101 ? -27.647 -18.880 35.705 1.00 73.56 101 GLY A N 1
ATOM 807 C CA . GLY A 1 101 ? -26.579 -19.704 35.129 1.00 73.56 101 GLY A CA 1
ATOM 808 C C . GLY A 1 101 ? -26.989 -21.178 35.095 1.00 73.56 101 GLY A C 1
ATOM 809 O O . GLY A 1 101 ? -27.744 -21.610 35.963 1.00 73.56 101 GLY A O 1
ATOM 810 N N . LYS A 1 102 ? -26.503 -21.936 34.104 1.00 50.97 102 LYS A N 1
ATOM 811 C CA . LYS A 1 102 ? -26.465 -23.403 34.207 1.00 50.97 102 LYS A CA 1
ATOM 812 C C . LYS A 1 102 ? -25.415 -23.830 35.223 1.00 50.97 102 LYS A C 1
ATOM 814 O O . LYS A 1 102 ? -24.350 -23.172 35.245 1.00 50.97 102 LYS A O 1
#

Radius of gyration: 39.29 Å; Cα contacts (8 Å, |Δi|>4): 19; chains: 1; bounding box: 90×28×93 Å

Foldseek 3Di:
DDDPPDPPVVVVVVVVVVVVVVVVVVVVVVVVVVVVVVVVVVVVVVVVVVVVVVVVVVVVVVVVVVVVVLVVCLPDPVNVVCCCVPPVVNDDPPGDDDDDDD

Secondary structure (DSSP, 8-state):
-------HHHHHHHHHHHHHHHHHHHHHHHHHHHHHHHHHHHHHHHHHHHHHHHHHHHHHHHHHHHHHHHHHHTTSHHHHHHHHHHTS--S-TTPPP-----

pLDDT: mean 83.99, std 11.48, range [42.31, 95.75]